Protein AF-A0A8X6VT01-F1 (afdb_monomer)

Solvent-accessible surface area (backbone atoms only — not comparable to full-atom values): 7783 Å² total; per-residue (Å²): 142,83,89,80,86,82,79,87,85,86,83,86,68,91,76,74,78,80,92,64,82,84,77,69,74,40,28,66,51,43,39,70,71,40,40,64,70,47,52,47,52,51,40,69,73,62,37,95,80,45,67,45,78,82,87,75,49,73,35,70,67,33,68,71,34,51,53,48,35,58,76,69,71,51,46,65,64,89,71,76,82,87,47,66,92,74,34,68,65,53,55,50,51,52,51,51,50,51,53,50,65,67,40,98,74,53,60,88,46,71,69,49,40,54,52,54,64,73,73,111

Radius of gyration: 17.86 Å; Cα contacts (8 Å, |Δi|>4): 74; chains: 1; bounding box: 42×51×44 Å

Nearest PDB structures (foldseek):
  8fnh-assembly1_G  TM=6.907E-01  e=6.506E-03  Homo sapiens
  3f2k-assembly1_A  TM=8.012E-01  e=2.321E-02  Homo sapiens
  8fnj-assembly1_G  TM=6.879E-01  e=1.309E-02  Homo sapiens
  6rwl-assembly1_A  TM=7.024E-01  e=3.859E-02  Simian immunodeficiency virus
  5u1c-assembly1_C  TM=6.321E-01  e=2.808E-02  Saccharolobus solfataricus

Sequence (120 aa):
MQYHGVGRHHDQWPHAPTCGCEWTMTGQRYIDEVLLPHVRLFRGAVGDKFVFKDDNATSHRTLAVLDCLDSEGIQRLVWPARSPDLNPIENVCDALGRQVAGRNYPPTNKNTLIRALTEE

Mean predicted aligned error: 10.69 Å

pLDDT: mean 79.27, std 21.51, range [23.44, 97.69]

Secondary structure (DSSP, 8-state):
-------------TTPPP--GGG---HHHHIIIIIIIIIHHHHHHHGGG-EE-----GGGGSHHHHHHHHHTT-EEPP--TT-GGG-HHHHHHHHHHHHHHTSSS---SHHHHHHHHH--

Organism: Trichonephila clavipes (NCBI:txid2585209)

Structure (mmCIF, N/CA/C/O backbone):
data_AF-A0A8X6VT01-F1
#
_entry.id   AF-A0A8X6VT01-F1
#
loop_
_atom_site.group_PDB
_atom_site.id
_atom_site.type_symbol
_atom_site.label_atom_id
_atom_site.label_alt_id
_atom_site.label_comp_id
_atom_site.label_asym_id
_atom_site.label_entity_id
_atom_site.label_seq_id
_atom_site.pdbx_PDB_ins_code
_atom_site.Cartn_x
_atom_site.Cartn_y
_atom_site.Cartn_z
_atom_site.occupancy
_atom_site.B_iso_or_equiv
_atom_site.auth_seq_id
_atom_site.auth_comp_id
_atom_site.auth_asym_id
_atom_site.auth_atom_id
_atom_site.pdbx_PDB_model_num
ATOM 1 N N . MET A 1 1 ? -0.836 -41.284 -9.273 1.00 39.53 1 MET A N 1
ATOM 2 C CA . MET A 1 1 ? 0.519 -40.912 -8.816 1.00 39.53 1 MET A CA 1
ATOM 3 C C . MET A 1 1 ? 1.385 -40.689 -10.035 1.00 39.53 1 MET A C 1
ATOM 5 O O . MET A 1 1 ? 1.615 -41.651 -10.747 1.00 39.53 1 MET A O 1
ATOM 9 N N . GLN A 1 2 ? 1.795 -39.445 -10.276 1.00 26.06 2 GLN A N 1
ATOM 10 C CA . GLN A 1 2 ? 3.129 -39.043 -10.737 1.00 26.06 2 GLN A CA 1
ATOM 11 C C . GLN A 1 2 ? 3.079 -37.529 -10.973 1.00 26.06 2 GLN A C 1
ATOM 13 O O . GLN A 1 2 ? 2.434 -37.046 -11.896 1.00 26.06 2 GLN A O 1
ATOM 18 N N . TYR A 1 3 ? 3.700 -36.794 -10.053 1.00 23.44 3 TYR A N 1
ATOM 19 C CA . TYR A 1 3 ? 4.006 -35.378 -10.201 1.00 23.44 3 TYR A CA 1
ATOM 20 C C . TYR A 1 3 ? 5.263 -35.270 -11.058 1.00 23.44 3 TYR A C 1
ATOM 22 O O . TYR A 1 3 ? 6.271 -35.896 -10.732 1.00 23.44 3 TYR A O 1
ATOM 30 N N . HIS A 1 4 ? 5.222 -34.480 -12.125 1.00 28.36 4 HIS A N 1
ATOM 31 C CA . HIS A 1 4 ? 6.422 -33.967 -12.780 1.00 28.36 4 HIS A CA 1
ATOM 32 C C . HIS A 1 4 ? 6.384 -32.450 -12.661 1.00 28.36 4 HIS A C 1
ATOM 34 O O . HIS A 1 4 ? 5.480 -31.789 -13.167 1.00 28.36 4 HIS A O 1
ATOM 40 N N . GLY A 1 5 ? 7.327 -31.935 -11.874 1.00 36.16 5 GLY A N 1
ATOM 41 C CA . GLY A 1 5 ? 7.516 -30.514 -11.653 1.00 36.16 5 GLY A CA 1
ATOM 42 C C . GLY A 1 5 ? 8.117 -29.848 -12.881 1.00 36.16 5 GLY A C 1
ATOM 43 O O . GLY A 1 5 ? 8.965 -30.423 -13.561 1.00 36.16 5 GLY A O 1
ATOM 44 N N . VAL A 1 6 ? 7.711 -28.606 -13.116 1.00 34.88 6 VAL A N 1
ATOM 45 C CA . VAL A 1 6 ? 8.451 -27.687 -13.972 1.00 34.88 6 VAL A CA 1
ATOM 46 C C . VAL A 1 6 ? 8.906 -26.548 -13.080 1.00 34.88 6 VAL A C 1
ATOM 48 O O . VAL A 1 6 ? 8.109 -25.845 -12.461 1.00 34.88 6 VAL A O 1
ATOM 51 N N . GLY A 1 7 ? 10.224 -26.493 -12.926 1.00 30.09 7 GLY A N 1
ATOM 52 C CA . GLY A 1 7 ? 10.933 -25.542 -12.100 1.00 30.09 7 GLY A CA 1
ATOM 53 C C . GLY A 1 7 ? 10.772 -24.107 -12.588 1.00 30.09 7 GLY A C 1
ATOM 54 O O . GLY A 1 7 ? 10.577 -23.822 -13.765 1.00 30.09 7 GLY A O 1
ATOM 55 N N . ARG A 1 8 ? 10.874 -23.230 -11.596 1.00 40.28 8 ARG A N 1
ATOM 56 C CA . ARG A 1 8 ? 10.989 -21.774 -11.637 1.00 40.28 8 ARG A CA 1
ATOM 57 C C . ARG A 1 8 ? 11.789 -21.266 -12.845 1.00 40.28 8 ARG A C 1
ATOM 59 O O . ARG A 1 8 ? 12.965 -21.588 -12.963 1.00 40.28 8 ARG A O 1
ATOM 66 N N . HIS A 1 9 ? 11.186 -20.386 -13.641 1.00 32.72 9 HIS A N 1
ATOM 67 C CA . HIS A 1 9 ? 11.907 -19.453 -14.508 1.00 32.72 9 HIS A CA 1
ATOM 68 C C . HIS A 1 9 ? 11.974 -18.094 -13.802 1.00 32.72 9 HIS A C 1
ATOM 70 O O . HIS A 1 9 ? 11.083 -17.264 -13.944 1.00 32.72 9 HIS A O 1
ATOM 76 N N . HIS A 1 10 ? 13.024 -17.895 -13.004 1.00 38.31 10 HIS A N 1
ATOM 77 C CA . HIS A 1 10 ? 13.381 -16.603 -12.403 1.00 38.31 10 HIS A CA 1
ATOM 78 C C . HIS A 1 10 ? 14.533 -15.909 -13.160 1.00 38.31 10 HIS A C 1
ATOM 80 O O . HIS A 1 10 ? 15.083 -14.927 -12.670 1.00 38.31 10 HIS A O 1
ATOM 86 N N . ASP A 1 11 ? 14.873 -16.377 -14.369 1.00 36.12 11 ASP A N 1
ATOM 87 C CA . ASP A 1 11 ? 16.164 -16.083 -15.010 1.00 36.12 11 ASP A CA 1
ATOM 88 C C . ASP A 1 11 ? 16.041 -15.349 -16.359 1.00 36.12 11 ASP A C 1
ATOM 90 O O . ASP A 1 11 ? 16.757 -15.651 -17.312 1.00 36.12 11 ASP A O 1
ATOM 94 N N . GLN A 1 12 ? 15.149 -14.361 -16.472 1.00 34.31 12 GLN A N 1
ATOM 95 C CA . GLN A 1 12 ? 15.106 -13.500 -17.664 1.00 34.31 12 GLN A CA 1
ATOM 96 C C . GLN A 1 12 ? 14.937 -12.013 -17.317 1.00 34.31 12 GLN A C 1
ATOM 98 O O . GLN A 1 12 ? 14.062 -11.331 -17.833 1.00 34.31 12 GLN A O 1
ATOM 103 N N . TRP A 1 13 ? 15.810 -11.491 -16.455 1.00 30.91 13 TRP A N 1
ATOM 104 C CA . TRP A 1 13 ? 16.083 -10.052 -16.397 1.00 30.91 13 TRP A CA 1
ATOM 105 C C . TRP A 1 13 ? 17.577 -9.828 -16.654 1.00 30.91 13 TRP A C 1
ATOM 107 O O . TRP A 1 13 ? 18.397 -10.260 -15.839 1.00 30.91 13 TRP A O 1
ATOM 117 N N . PRO A 1 14 ? 17.974 -9.205 -17.781 1.00 36.16 14 PRO A N 1
ATOM 118 C CA . PRO A 1 14 ? 19.377 -8.934 -18.039 1.00 36.16 14 PRO A CA 1
ATOM 119 C C . PRO A 1 14 ? 19.841 -7.834 -17.076 1.00 36.16 14 PRO A C 1
ATOM 121 O O . PRO A 1 14 ? 19.367 -6.703 -17.127 1.00 36.16 14 PRO A O 1
ATOM 124 N N . HIS A 1 15 ? 20.770 -8.199 -16.191 1.00 42.09 15 HIS A N 1
ATOM 125 C CA . HIS A 1 15 ? 21.530 -7.310 -15.306 1.00 42.09 15 HIS A CA 1
ATOM 126 C C . HIS A 1 15 ? 20.698 -6.488 -14.307 1.00 42.09 15 HIS A C 1
ATOM 128 O O . HIS A 1 15 ? 20.703 -5.259 -14.326 1.00 42.09 15 HIS A O 1
ATOM 134 N N . ALA A 1 16 ? 20.056 -7.168 -13.352 1.00 37.75 16 ALA A N 1
ATOM 135 C CA . ALA A 1 16 ? 19.655 -6.513 -12.110 1.00 37.75 16 ALA A CA 1
ATOM 136 C C . ALA A 1 16 ? 20.920 -6.022 -11.362 1.00 37.75 16 ALA A C 1
ATOM 138 O O . ALA A 1 16 ? 21.809 -6.837 -11.090 1.00 37.75 16 ALA A O 1
ATOM 139 N N . PRO A 1 17 ? 21.047 -4.721 -11.033 1.00 39.47 17 PRO A N 1
ATOM 140 C CA . PRO A 1 17 ? 22.149 -4.227 -10.219 1.00 39.47 17 PRO A CA 1
ATOM 141 C C . PRO A 1 17 ? 22.122 -4.918 -8.854 1.00 39.47 17 PRO A C 1
ATOM 143 O O . PRO A 1 17 ? 21.063 -5.115 -8.259 1.00 39.47 17 PRO A O 1
ATOM 146 N N . THR A 1 18 ? 23.300 -5.290 -8.365 1.00 45.16 18 THR A N 1
ATOM 147 C CA . THR A 1 18 ? 23.515 -5.929 -7.066 1.00 45.16 18 THR A CA 1
ATOM 148 C C . THR A 1 18 ? 22.785 -5.202 -5.934 1.00 45.16 18 THR A C 1
ATOM 150 O O . THR A 1 18 ? 22.968 -4.001 -5.754 1.00 45.16 18 THR A O 1
ATOM 153 N N . CYS A 1 19 ? 21.996 -5.974 -5.180 1.00 49.91 19 CYS A N 1
ATOM 154 C CA . CYS A 1 19 ? 21.384 -5.713 -3.872 1.00 49.91 19 CYS A CA 1
ATOM 155 C C . CYS A 1 19 ? 22.008 -4.546 -3.072 1.00 49.91 19 CYS A C 1
ATOM 157 O O . CYS A 1 19 ? 22.881 -4.741 -2.229 1.00 49.91 19 CYS A O 1
ATOM 159 N N . GLY A 1 20 ? 21.519 -3.331 -3.316 1.00 42.09 20 GLY A N 1
ATOM 160 C CA . GLY A 1 20 ? 21.476 -2.253 -2.334 1.00 42.09 20 GLY A CA 1
ATOM 161 C C . GLY A 1 20 ? 20.044 -2.182 -1.809 1.00 42.09 20 GLY A C 1
ATOM 162 O O . GLY A 1 20 ? 19.104 -2.045 -2.590 1.00 42.09 20 GLY A O 1
ATOM 163 N N . CYS A 1 21 ? 19.863 -2.330 -0.502 1.00 48.31 21 CYS A N 1
ATOM 164 C CA . CYS A 1 21 ? 18.590 -2.451 0.221 1.00 48.31 21 CYS A CA 1
ATOM 165 C C . CYS A 1 21 ? 17.711 -1.176 0.244 1.00 48.31 21 CYS A C 1
ATOM 167 O O . CYS A 1 21 ? 16.954 -0.954 1.185 1.00 48.31 21 CYS A O 1
ATOM 169 N N . GLU A 1 22 ? 17.751 -0.358 -0.806 1.00 52.38 22 GLU A N 1
ATOM 170 C CA . GLU A 1 22 ? 16.943 0.864 -0.946 1.00 52.38 22 GLU A CA 1
ATOM 171 C C . GLU A 1 22 ? 15.470 0.572 -1.315 1.00 52.38 22 GLU A C 1
ATOM 173 O O . GLU A 1 22 ? 14.582 1.417 -1.174 1.00 52.38 22 GLU A O 1
ATOM 178 N N . TRP A 1 23 ? 15.190 -0.660 -1.747 1.00 59.66 23 TRP A N 1
ATOM 179 C CA . TRP A 1 23 ? 13.879 -1.117 -2.223 1.00 59.66 23 TRP A CA 1
ATOM 180 C C . TRP A 1 23 ? 13.077 -1.914 -1.195 1.00 59.66 23 TRP A C 1
ATOM 182 O O . TRP A 1 23 ? 11.965 -2.351 -1.486 1.00 59.66 23 TRP A O 1
ATOM 192 N N . THR A 1 24 ? 13.619 -2.125 0.006 1.00 81.69 24 THR A N 1
ATOM 193 C CA . THR A 1 24 ? 12.905 -2.870 1.043 1.00 81.69 24 THR A CA 1
ATOM 194 C C . THR A 1 24 ? 11.779 -2.008 1.607 1.00 81.69 24 THR A C 1
ATOM 196 O O . THR A 1 24 ? 12.022 -0.968 2.225 1.00 81.69 24 THR A O 1
ATOM 199 N N . MET A 1 25 ? 10.539 -2.454 1.407 1.00 88.12 25 MET A N 1
ATOM 200 C CA . MET A 1 25 ? 9.361 -1.834 2.003 1.00 88.12 25 MET A CA 1
ATOM 201 C C . MET A 1 25 ? 9.317 -2.153 3.501 1.00 88.12 25 MET A C 1
ATOM 203 O O . MET A 1 25 ? 9.239 -3.316 3.897 1.00 88.12 25 MET A O 1
ATOM 207 N N . THR A 1 26 ? 9.377 -1.126 4.347 1.00 94.69 26 THR A N 1
ATOM 208 C CA . THR A 1 26 ? 9.157 -1.257 5.795 1.00 94.69 26 THR A CA 1
ATOM 209 C C . THR A 1 26 ? 7.716 -0.888 6.129 1.00 94.69 26 THR A C 1
ATOM 211 O O . THR A 1 26 ? 7.043 -0.236 5.336 1.00 94.69 26 THR A O 1
ATOM 214 N N . GLY A 1 27 ? 7.232 -1.267 7.316 1.00 94.88 27 GLY A N 1
ATOM 215 C CA . GLY A 1 27 ? 5.897 -0.842 7.750 1.00 94.88 27 GLY A CA 1
ATOM 216 C C . GLY A 1 27 ? 5.751 0.682 7.812 1.00 94.88 27 GLY A C 1
ATOM 217 O O . GLY A 1 27 ? 4.728 1.207 7.398 1.00 94.88 27 GLY A O 1
ATOM 218 N N . GLN A 1 28 ? 6.799 1.398 8.235 1.00 95.81 28 GLN A N 1
ATOM 219 C CA . GLN A 1 28 ? 6.779 2.863 8.268 1.00 95.81 28 GLN A CA 1
ATOM 220 C C . GLN A 1 28 ? 6.707 3.468 6.861 1.00 95.81 28 GLN A C 1
ATOM 222 O O . GLN A 1 28 ? 5.857 4.309 6.599 1.00 95.81 28 GLN A O 1
ATOM 227 N N . ARG A 1 29 ? 7.528 2.980 5.921 1.00 95.56 29 ARG A N 1
ATOM 228 C CA . ARG A 1 29 ? 7.457 3.427 4.521 1.00 95.56 29 ARG A CA 1
ATOM 229 C C . ARG A 1 29 ? 6.103 3.118 3.898 1.00 95.56 29 ARG A C 1
ATOM 231 O O . ARG A 1 29 ? 5.577 3.932 3.158 1.00 95.56 29 ARG A O 1
ATOM 238 N N . TYR A 1 30 ? 5.504 1.980 4.233 1.00 95.06 30 TYR A N 1
ATOM 239 C CA . TYR A 1 30 ? 4.166 1.647 3.762 1.00 95.06 30 TYR A CA 1
ATOM 240 C C . TYR A 1 30 ? 3.105 2.640 4.264 1.00 95.06 30 TYR A C 1
ATOM 242 O O . TYR A 1 30 ? 2.219 3.030 3.506 1.00 95.06 30 TYR A O 1
ATOM 250 N N . ILE A 1 31 ? 3.214 3.107 5.511 1.00 96.62 31 ILE A N 1
ATOM 251 C CA . ILE A 1 31 ? 2.346 4.169 6.042 1.00 96.62 31 ILE A CA 1
ATOM 252 C C . ILE A 1 31 ? 2.546 5.468 5.253 1.00 96.62 31 ILE A C 1
ATOM 254 O O . ILE A 1 31 ? 1.582 6.017 4.714 1.00 96.62 31 ILE A O 1
ATOM 258 N N . ASP A 1 32 ? 3.796 5.922 5.161 1.00 96.69 32 ASP A N 1
ATOM 259 C CA . ASP A 1 32 ? 4.144 7.250 4.649 1.00 96.69 32 ASP A CA 1
ATOM 260 C C . ASP A 1 32 ? 4.009 7.362 3.125 1.00 96.69 32 ASP A C 1
ATOM 262 O O . ASP A 1 32 ? 3.645 8.418 2.615 1.00 96.69 32 ASP A O 1
ATOM 266 N N . GLU A 1 33 ? 4.287 6.281 2.394 1.00 94.94 33 GLU A N 1
ATOM 267 C CA . GLU A 1 33 ? 4.307 6.256 0.927 1.00 94.94 33 GLU A CA 1
ATOM 268 C C . GLU A 1 33 ? 3.015 5.682 0.329 1.00 94.94 33 GLU A C 1
ATOM 270 O O . GLU A 1 33 ? 2.712 5.975 -0.824 1.00 94.94 33 GLU A O 1
ATOM 275 N N . VAL A 1 34 ? 2.233 4.884 1.076 1.00 93.69 34 VAL A N 1
ATOM 276 C CA . VAL A 1 34 ? 1.039 4.200 0.537 1.00 93.69 34 VAL A CA 1
ATOM 277 C C . VAL A 1 34 ? -0.240 4.559 1.289 1.00 93.69 34 VAL A C 1
ATOM 279 O O . VAL A 1 34 ? -1.186 5.069 0.681 1.00 93.69 34 VAL A O 1
ATOM 282 N N . LEU A 1 35 ? -0.306 4.305 2.599 1.00 95.31 35 LEU A N 1
ATOM 283 C CA . LEU A 1 35 ? -1.566 4.424 3.341 1.00 95.31 35 LEU A CA 1
ATOM 284 C C . LEU A 1 35 ? -2.061 5.870 3.427 1.00 95.31 35 LEU A C 1
ATOM 286 O O . LEU A 1 35 ? -3.185 6.161 3.009 1.00 95.31 35 LEU A O 1
ATOM 290 N N . LEU A 1 36 ? -1.230 6.782 3.933 1.00 96.00 36 LEU A N 1
ATOM 291 C CA . LEU A 1 36 ? -1.635 8.170 4.166 1.00 96.00 36 LEU A CA 1
ATOM 292 C C . LEU A 1 36 ? -1.822 8.982 2.874 1.0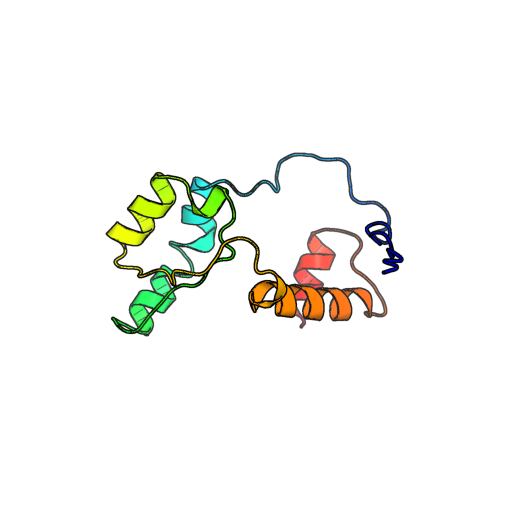0 96.00 36 LEU A C 1
ATOM 294 O O . LEU A 1 36 ? -2.790 9.751 2.808 1.00 96.00 36 LEU A O 1
ATOM 298 N N . PRO A 1 37 ? -0.960 8.846 1.843 1.00 96.12 37 PRO A N 1
ATOM 299 C CA . PRO A 1 37 ? -1.116 9.627 0.621 1.00 96.12 37 PRO A CA 1
ATOM 300 C C . PRO A 1 37 ? -2.206 9.095 -0.302 1.00 96.12 37 PRO A C 1
ATOM 302 O O . PRO A 1 37 ? -2.821 9.888 -1.005 1.00 96.12 37 PRO A O 1
ATOM 305 N N . HIS A 1 38 ? -2.449 7.781 -0.332 1.00 94.25 38 HIS A N 1
ATOM 306 C CA . HIS A 1 38 ? -3.322 7.176 -1.341 1.00 94.25 38 HIS A CA 1
ATOM 307 C C . HIS A 1 38 ? -4.565 6.541 -0.725 1.00 94.25 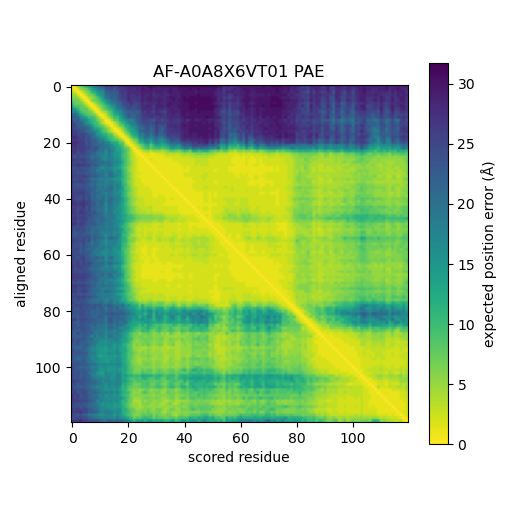38 HIS A C 1
ATOM 309 O O . HIS A 1 38 ? -5.683 6.932 -1.058 1.00 94.25 38 HIS A O 1
ATOM 315 N N . VAL A 1 39 ? -4.403 5.594 0.201 1.00 95.44 39 VAL A N 1
ATOM 316 C CA . VAL A 1 39 ? -5.539 4.824 0.740 1.00 95.44 39 VAL A CA 1
ATOM 317 C C . VAL A 1 39 ? -6.500 5.720 1.522 1.00 95.44 39 VAL A C 1
ATOM 319 O O . VAL A 1 39 ? -7.713 5.637 1.324 1.00 95.44 39 VAL A O 1
ATOM 322 N N . ARG A 1 40 ? -5.973 6.638 2.339 1.00 95.56 40 ARG A N 1
ATOM 323 C CA . ARG A 1 40 ? -6.772 7.616 3.089 1.00 95.56 40 ARG A CA 1
ATOM 324 C C . ARG A 1 40 ? -7.625 8.503 2.179 1.00 95.56 40 ARG A C 1
ATOM 326 O O . ARG A 1 40 ? -8.778 8.778 2.507 1.00 95.56 40 ARG A O 1
ATOM 333 N N . LEU A 1 41 ? -7.099 8.914 1.020 1.00 95.19 41 LEU A N 1
ATOM 334 C CA . LEU A 1 41 ? -7.860 9.719 0.055 1.00 95.19 41 LEU A CA 1
ATOM 335 C C . LEU A 1 41 ? -9.084 8.954 -0.460 1.00 95.19 41 LEU A C 1
ATOM 337 O O . LEU A 1 41 ? -10.193 9.489 -0.456 1.00 95.19 41 LEU A O 1
ATOM 341 N N . PHE A 1 42 ? -8.908 7.687 -0.844 1.00 93.56 42 PHE A N 1
ATOM 342 C CA . PHE A 1 42 ? -10.022 6.855 -1.302 1.00 93.56 42 PHE A CA 1
ATOM 343 C C . PHE A 1 42 ? -11.009 6.537 -0.179 1.00 93.56 42 PHE A C 1
ATOM 345 O O . PHE A 1 42 ? -12.217 6.573 -0.414 1.00 93.56 42 PHE A O 1
ATOM 352 N N . ARG A 1 43 ? -10.529 6.304 1.050 1.00 95.81 43 ARG A N 1
ATOM 353 C CA . ARG A 1 43 ? -11.398 6.139 2.223 1.00 95.81 43 ARG A CA 1
ATOM 354 C C . ARG A 1 43 ? -12.283 7.365 2.447 1.00 95.81 43 ARG A C 1
ATOM 356 O O . ARG A 1 43 ? -13.477 7.201 2.708 1.00 95.81 43 ARG A O 1
ATOM 363 N N . GLY A 1 44 ? -11.716 8.565 2.327 1.00 94.69 44 GLY A N 1
ATOM 364 C CA . GLY A 1 44 ? -12.450 9.826 2.443 1.00 94.69 44 GLY A CA 1
ATOM 365 C C . GLY A 1 44 ? -13.480 10.024 1.327 1.00 94.69 44 GLY A C 1
ATOM 366 O O . GLY A 1 44 ? -14.585 10.483 1.594 1.00 94.69 44 GLY A O 1
ATOM 367 N N . ALA A 1 45 ? -13.151 9.627 0.094 1.00 95.25 45 ALA A N 1
ATOM 368 C CA . ALA A 1 45 ? -14.046 9.764 -1.055 1.00 95.25 45 ALA A CA 1
ATOM 369 C C . ALA A 1 45 ? -15.203 8.746 -1.063 1.00 95.25 45 ALA A C 1
ATOM 371 O O . ALA A 1 45 ? -16.328 9.091 -1.418 1.00 95.25 45 ALA A O 1
ATOM 372 N N . VAL A 1 46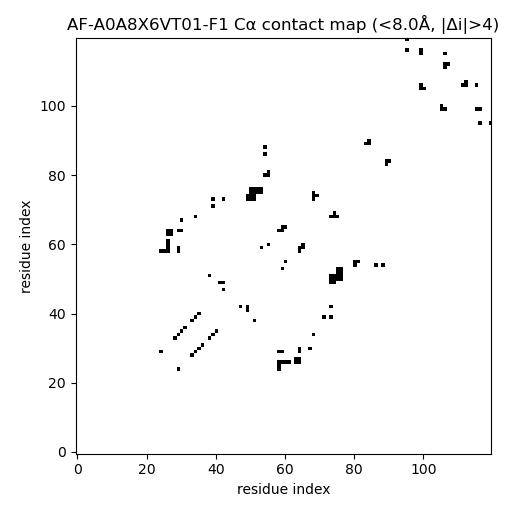 ? -14.935 7.489 -0.697 1.00 95.50 46 VAL A N 1
ATOM 373 C CA . VAL A 1 46 ? -15.917 6.389 -0.760 1.00 95.50 46 VAL A CA 1
ATOM 374 C C . VAL A 1 46 ? -16.792 6.319 0.495 1.00 95.50 46 VAL A C 1
ATOM 376 O O . VAL A 1 46 ? -17.933 5.856 0.429 1.00 95.50 46 VAL A O 1
ATOM 379 N N . GLY A 1 47 ? -16.297 6.785 1.642 1.00 92.81 47 GLY A N 1
ATOM 380 C CA . GLY A 1 47 ? -17.042 6.699 2.894 1.00 92.81 47 GLY A CA 1
ATOM 381 C C . GLY A 1 47 ? -17.055 5.277 3.473 1.00 92.81 47 GLY A C 1
ATOM 382 O O . GLY A 1 47 ? -16.217 4.439 3.140 1.00 92.81 47 GLY A O 1
ATOM 383 N N . ASP A 1 48 ? -17.992 5.007 4.379 1.00 90.88 48 ASP A N 1
ATOM 384 C CA . ASP A 1 48 ? -17.974 3.835 5.280 1.00 90.88 48 ASP A CA 1
ATOM 385 C C . ASP A 1 48 ? -18.077 2.470 4.588 1.00 90.88 48 ASP A C 1
ATOM 387 O O . ASP A 1 48 ? -17.917 1.431 5.218 1.00 90.88 48 ASP A O 1
ATOM 391 N N . LYS A 1 49 ? -18.328 2.463 3.279 1.00 92.69 49 LYS A N 1
ATOM 392 C CA . LYS A 1 49 ? -18.343 1.253 2.450 1.00 92.69 49 LYS A CA 1
ATOM 393 C C . LYS A 1 49 ? -16.957 0.875 1.920 1.00 92.69 49 LYS A C 1
ATOM 395 O O . LYS A 1 49 ? -16.827 -0.142 1.243 1.00 92.69 49 LYS A O 1
ATOM 400 N N . PHE A 1 50 ? -15.941 1.699 2.165 1.00 94.25 50 PHE A N 1
ATOM 401 C CA . PHE A 1 50 ? -14.582 1.433 1.722 1.00 94.25 50 PHE A CA 1
ATOM 402 C C . PHE A 1 50 ? -13.972 0.267 2.501 1.00 94.25 50 PHE A C 1
ATOM 404 O O . PHE A 1 50 ? -13.842 0.326 3.723 1.00 94.25 50 PHE A O 1
ATOM 411 N N . VAL A 1 51 ? -13.536 -0.759 1.774 1.00 93.19 51 VAL A N 1
ATOM 412 C CA . VAL A 1 51 ? -12.780 -1.883 2.326 1.00 93.19 51 VAL A CA 1
ATOM 413 C C . VAL A 1 51 ? -11.458 -1.982 1.579 1.00 93.19 51 VAL A C 1
ATOM 415 O O . VAL A 1 51 ? -11.428 -2.160 0.362 1.00 93.19 51 VAL A O 1
ATOM 418 N N . PHE A 1 52 ? -10.359 -1.872 2.315 1.00 92.19 52 PHE A N 1
ATOM 419 C CA . PHE A 1 52 ? -9.012 -1.932 1.773 1.00 92.19 52 PHE A CA 1
ATOM 420 C C . PHE A 1 52 ? -8.529 -3.379 1.632 1.00 92.19 52 PHE A C 1
ATOM 422 O O . PHE A 1 52 ? -8.666 -4.180 2.557 1.00 92.19 52 PHE A O 1
ATOM 429 N N . LYS A 1 53 ? -7.925 -3.724 0.492 1.00 89.31 53 LYS A N 1
ATOM 430 C CA . LYS A 1 53 ? -7.273 -5.020 0.265 1.00 89.31 53 LYS A CA 1
ATOM 431 C C . LYS A 1 53 ? -5.787 -4.792 -0.019 1.00 89.31 53 LYS A C 1
A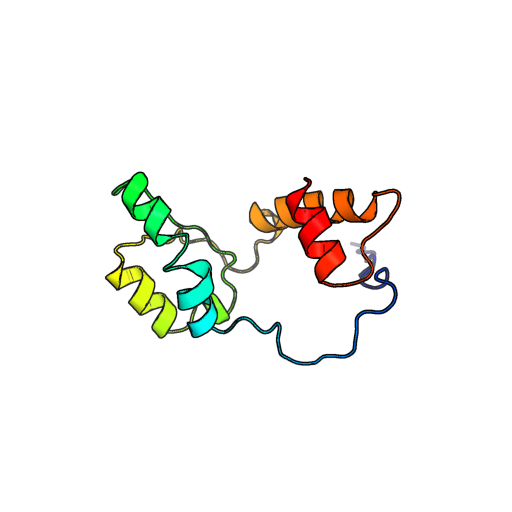TOM 433 O O . LYS A 1 53 ? -5.452 -4.081 -0.959 1.00 89.31 53 LYS A O 1
ATOM 438 N N . ASP A 1 54 ? -4.932 -5.423 0.783 1.00 88.38 54 ASP A N 1
ATOM 439 C CA . ASP A 1 54 ? -3.481 -5.530 0.574 1.00 88.38 54 ASP A CA 1
ATOM 440 C C . ASP A 1 54 ? -3.088 -6.990 0.281 1.00 88.38 54 ASP A C 1
ATOM 442 O O . ASP A 1 54 ? -3.947 -7.867 0.347 1.00 88.38 54 ASP A O 1
ATOM 446 N N . ASP A 1 55 ? -1.812 -7.243 -0.028 1.00 82.94 55 ASP A N 1
ATOM 447 C CA . ASP A 1 55 ? -1.207 -8.557 -0.332 1.00 82.94 55 ASP A CA 1
ATOM 448 C C . ASP A 1 55 ? -0.788 -9.377 0.920 1.00 82.94 55 ASP 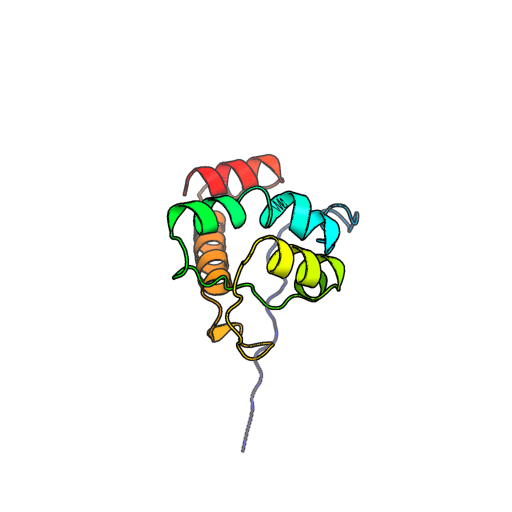A C 1
ATOM 450 O O . ASP A 1 55 ? -0.205 -10.457 0.808 1.00 82.94 55 ASP A O 1
ATOM 454 N N . ASN A 1 56 ? -1.081 -8.884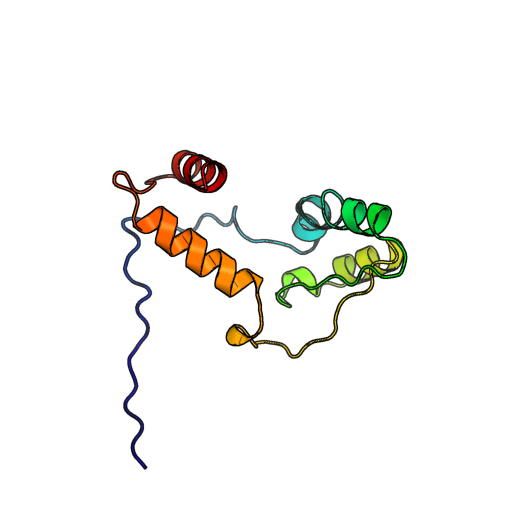 2.132 1.00 84.88 56 ASN A N 1
ATOM 455 C CA . ASN A 1 56 ? -0.663 -9.479 3.405 1.00 84.88 56 ASN A CA 1
ATOM 456 C C . ASN A 1 56 ? 0.872 -9.653 3.569 1.00 84.88 56 ASN A C 1
ATOM 458 O O . ASN A 1 56 ? 1.314 -10.500 4.350 1.00 84.88 56 ASN A O 1
ATOM 462 N N . ALA A 1 57 ? 1.701 -8.844 2.895 1.00 85.88 57 ALA A N 1
ATOM 463 C CA . ALA A 1 57 ? 3.147 -8.819 3.126 1.00 85.88 57 ALA A CA 1
ATOM 464 C C . ALA A 1 57 ? 3.500 -8.488 4.590 1.00 85.88 57 ALA A C 1
ATOM 466 O O . ALA A 1 57 ? 2.776 -7.768 5.280 1.00 85.88 57 ALA A O 1
ATOM 467 N N . THR A 1 58 ? 4.648 -8.976 5.075 1.00 89.12 58 THR A N 1
ATOM 468 C CA . THR A 1 58 ? 5.087 -8.793 6.474 1.00 89.12 58 THR A CA 1
ATOM 469 C C . THR A 1 58 ? 5.162 -7.318 6.885 1.00 89.12 58 THR A C 1
ATOM 471 O O . THR A 1 58 ? 4.792 -6.971 8.006 1.00 89.12 58 THR A O 1
ATOM 474 N N . SER A 1 59 ? 5.582 -6.433 5.977 1.00 91.06 59 SER A N 1
ATOM 475 C CA . SER A 1 59 ? 5.602 -4.978 6.186 1.00 91.06 59 SER A CA 1
ATOM 476 C C . SER A 1 59 ? 4.213 -4.400 6.468 1.00 91.06 59 SER A C 1
ATOM 478 O O . SER A 1 59 ? 4.105 -3.467 7.252 1.00 91.06 59 SER A O 1
ATOM 480 N N . HIS A 1 60 ? 3.150 -4.977 5.903 1.00 91.19 60 HIS A N 1
ATOM 481 C CA . HIS A 1 60 ? 1.758 -4.532 6.073 1.00 91.19 60 HIS A CA 1
ATOM 482 C C . HIS A 1 60 ? 1.124 -5.055 7.375 1.00 91.19 60 HIS A C 1
ATOM 484 O O . HIS A 1 60 ? -0.045 -4.794 7.675 1.00 91.19 60 HIS A O 1
ATOM 490 N N . ARG A 1 61 ? 1.880 -5.853 8.140 1.00 91.56 61 ARG A N 1
ATOM 491 C CA . ARG A 1 61 ? 1.429 -6.536 9.359 1.00 91.56 61 ARG A CA 1
ATOM 492 C C . ARG A 1 61 ? 2.221 -6.126 10.600 1.00 91.56 61 ARG A C 1
ATOM 494 O O . ARG A 1 61 ? 2.101 -6.772 11.636 1.00 91.56 61 ARG A O 1
ATOM 501 N N . THR A 1 62 ? 3.006 -5.052 10.520 1.00 94.88 62 THR A N 1
ATOM 502 C CA . THR A 1 62 ? 3.628 -4.443 11.702 1.00 94.88 62 THR A CA 1
ATOM 503 C C . THR A 1 62 ? 2.570 -3.772 12.581 1.00 94.88 62 THR A C 1
ATOM 505 O O . THR A 1 62 ? 1.538 -3.332 12.079 1.00 94.88 62 THR A O 1
ATOM 508 N N . LEU A 1 63 ? 2.837 -3.646 13.886 1.00 96.62 63 LEU A N 1
ATOM 509 C CA . LEU A 1 63 ? 1.919 -2.973 14.818 1.00 96.62 63 LEU A CA 1
ATOM 510 C C . LEU A 1 63 ? 1.606 -1.539 14.377 1.00 96.62 63 LEU A C 1
ATOM 512 O O . LEU A 1 63 ? 0.442 -1.185 14.272 1.00 96.62 63 LEU A O 1
ATOM 516 N N . ALA A 1 64 ? 2.628 -0.772 13.982 1.00 96.75 64 ALA A N 1
ATOM 517 C CA . ALA A 1 64 ? 2.448 0.597 13.498 1.00 96.75 64 ALA A CA 1
ATOM 518 C C . ALA A 1 64 ? 1.472 0.697 12.311 1.00 96.75 64 ALA A C 1
ATOM 520 O O . ALA A 1 64 ? 0.690 1.639 12.230 1.00 96.75 64 ALA A O 1
ATOM 521 N N . VAL A 1 65 ? 1.492 -0.277 11.391 1.00 96.81 65 VAL A N 1
ATOM 522 C CA . VAL A 1 65 ? 0.554 -0.305 10.259 1.00 96.81 65 VAL A CA 1
ATOM 523 C C 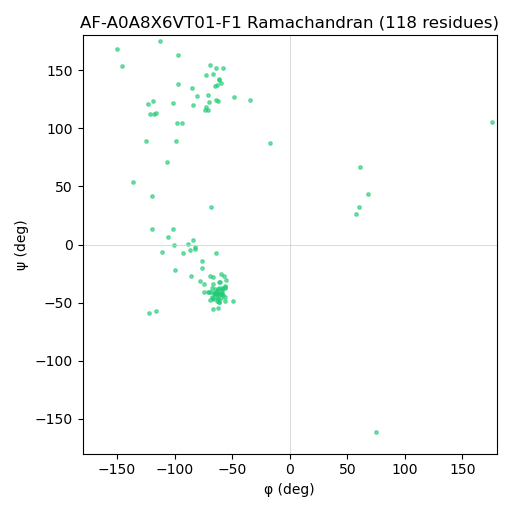. VAL A 1 65 ? -0.862 -0.625 10.726 1.00 96.81 65 VAL A C 1
ATOM 525 O O . VAL A 1 65 ? -1.811 -0.016 10.238 1.00 96.81 65 VAL A O 1
ATOM 528 N N . LEU A 1 66 ? -1.018 -1.565 11.662 1.00 95.31 66 LEU A N 1
ATOM 529 C CA . LEU A 1 66 ? -2.327 -1.902 12.225 1.00 95.31 66 LEU A CA 1
ATOM 530 C C . LEU A 1 66 ? -2.936 -0.705 12.965 1.00 95.31 66 LEU A C 1
ATOM 532 O O . LEU A 1 66 ? -4.089 -0.372 12.706 1.00 95.31 66 LEU A O 1
ATOM 536 N N . ASP A 1 67 ? -2.142 -0.031 13.798 1.00 97.69 67 ASP A N 1
ATOM 537 C CA . ASP A 1 67 ? -2.560 1.155 14.549 1.00 97.69 67 ASP A CA 1
ATOM 538 C C . ASP A 1 67 ? -2.934 2.308 13.604 1.00 97.69 67 ASP A C 1
ATOM 540 O O . ASP A 1 67 ? -3.946 2.981 13.800 1.00 97.69 67 ASP A O 1
ATOM 544 N N . CYS A 1 68 ? -2.161 2.509 12.529 1.00 97.12 68 CYS A N 1
ATOM 545 C CA . CYS A 1 68 ? -2.470 3.512 11.512 1.00 97.12 68 CYS A CA 1
ATOM 546 C C . CYS A 1 68 ? -3.816 3.230 10.828 1.00 97.12 68 CYS A C 1
ATOM 548 O O . CYS A 1 68 ? -4.657 4.125 10.759 1.00 97.12 68 CYS A O 1
ATOM 550 N N . LEU A 1 69 ? -4.052 1.995 10.371 1.00 95.88 69 LEU A N 1
ATOM 551 C CA . LEU A 1 69 ? -5.315 1.617 9.726 1.00 95.88 69 LEU A CA 1
ATOM 552 C C . LEU A 1 69 ? -6.526 1.839 10.643 1.00 95.88 69 LEU A C 1
ATOM 554 O O . LEU A 1 69 ? -7.556 2.316 10.168 1.00 95.88 69 LEU A O 1
ATOM 558 N N . ASP A 1 70 ? -6.393 1.525 11.934 1.00 96.06 70 ASP A N 1
ATOM 559 C CA . ASP A 1 70 ? -7.450 1.741 12.926 1.00 96.06 70 ASP A CA 1
ATOM 560 C C . ASP A 1 70 ? -7.718 3.239 13.145 1.00 96.06 70 ASP A C 1
ATOM 562 O O . ASP A 1 70 ? -8.860 3.688 13.043 1.00 96.06 70 ASP A O 1
ATOM 566 N N . SER A 1 71 ? -6.659 4.040 13.324 1.00 96.38 71 SER A N 1
ATOM 567 C CA . SER A 1 71 ? -6.765 5.496 13.516 1.00 96.38 71 SER A CA 1
ATOM 568 C C . SER A 1 71 ? -7.406 6.230 12.332 1.00 96.38 71 SER A C 1
ATOM 570 O O . SER A 1 71 ? -8.114 7.218 12.519 1.00 96.38 71 SER A O 1
ATOM 572 N N . GLU A 1 72 ? -7.200 5.721 11.117 1.00 95.56 72 GLU A N 1
ATOM 573 C CA . GLU A 1 72 ? -7.763 6.264 9.879 1.00 95.56 72 GLU A CA 1
ATOM 574 C C . GLU A 1 72 ? -9.153 5.674 9.556 1.00 95.56 72 GLU A C 1
ATOM 576 O O . GLU A 1 72 ? -9.754 6.004 8.529 1.00 95.56 72 GLU A O 1
ATOM 581 N N . GLY A 1 73 ? -9.687 4.782 10.403 1.00 94.50 73 GLY A N 1
ATOM 582 C CA . GLY A 1 73 ? -10.984 4.132 10.193 1.00 94.50 73 GLY A CA 1
ATOM 583 C C . GLY A 1 73 ? -11.038 3.311 8.899 1.00 94.50 73 GLY A C 1
ATOM 584 O O . GLY A 1 73 ? -12.078 3.250 8.226 1.00 94.50 73 GLY A O 1
ATOM 585 N N . ILE A 1 74 ? -9.903 2.724 8.505 1.00 94.88 74 ILE A N 1
ATOM 586 C CA . ILE A 1 74 ? -9.756 1.934 7.285 1.00 94.88 74 ILE A CA 1
ATOM 587 C C . ILE A 1 74 ? -9.982 0.462 7.624 1.00 94.88 74 ILE A C 1
ATOM 589 O O . ILE A 1 74 ? -9.112 -0.228 8.159 1.00 94.88 74 ILE A O 1
ATOM 593 N N . GLN A 1 75 ? -11.150 -0.056 7.244 1.00 93.81 75 GLN A N 1
ATOM 594 C CA . GLN A 1 75 ? -11.418 -1.484 7.342 1.00 93.81 75 GLN A CA 1
ATOM 595 C C . GLN A 1 75 ? -10.598 -2.243 6.299 1.00 93.81 75 GLN A C 1
ATOM 597 O O . GLN A 1 75 ? -10.661 -1.949 5.105 1.00 93.81 75 GLN A O 1
ATOM 602 N N . ARG A 1 76 ? -9.873 -3.272 6.739 1.00 90.94 76 ARG A N 1
ATOM 603 C CA . ARG A 1 76 ? -9.158 -4.183 5.845 1.00 90.94 76 ARG A CA 1
ATOM 604 C C . ARG A 1 76 ? -9.970 -5.446 5.578 1.00 90.94 76 ARG A C 1
ATOM 606 O O . ARG A 1 76 ? -10.522 -6.044 6.500 1.00 90.94 76 ARG A O 1
ATOM 613 N N . LEU A 1 77 ? -9.975 -5.895 4.327 1.00 89.31 77 LEU A N 1
ATOM 614 C CA . LEU A 1 77 ? -10.494 -7.202 3.951 1.00 89.31 77 LEU A CA 1
ATOM 615 C C . LEU A 1 77 ? -9.645 -8.294 4.612 1.00 89.31 77 LEU A C 1
ATOM 617 O O . LEU A 1 77 ? -8.429 -8.351 4.421 1.00 89.31 77 LEU A O 1
ATOM 621 N N . VAL A 1 78 ? -10.283 -9.180 5.373 1.00 83.25 78 VAL A N 1
ATOM 622 C CA . VAL A 1 78 ? -9.632 -10.385 5.897 1.00 83.25 78 VAL A CA 1
ATOM 623 C C . VAL A 1 78 ? -9.687 -11.457 4.816 1.00 83.25 78 VAL A C 1
ATOM 625 O O . VAL A 1 78 ? -10.765 -11.840 4.369 1.00 83.25 78 VAL A O 1
ATOM 628 N N . TRP A 1 79 ? -8.525 -11.936 4.386 1.00 81.00 79 TRP A N 1
ATOM 629 C CA . TRP A 1 79 ? -8.399 -12.996 3.391 1.00 81.00 79 TRP A CA 1
ATOM 630 C C . TRP A 1 79 ? -7.175 -13.867 3.726 1.00 81.00 79 TRP A C 1
ATOM 632 O O . TRP A 1 79 ? -6.277 -13.402 4.439 1.00 81.00 79 TRP A O 1
ATOM 642 N N . PRO A 1 80 ? -7.162 -15.149 3.317 1.00 69.44 80 PRO A N 1
ATOM 643 C CA . PRO A 1 80 ? -6.098 -16.072 3.688 1.00 69.44 80 PRO A CA 1
ATOM 644 C C . PRO A 1 80 ? -4.748 -15.625 3.122 1.00 69.44 80 PRO A C 1
ATOM 646 O O . PRO A 1 80 ? -4.634 -15.210 1.972 1.00 69.44 80 PRO A O 1
ATOM 649 N N . ALA A 1 81 ? -3.709 -15.732 3.949 1.00 63.53 81 ALA A N 1
ATOM 650 C CA . ALA A 1 81 ? -2.343 -15.457 3.534 1.00 63.53 81 ALA A CA 1
ATOM 651 C C . ALA A 1 81 ? -1.917 -16.422 2.415 1.00 63.53 81 ALA A C 1
ATOM 653 O O . ALA A 1 81 ? -2.188 -17.619 2.507 1.00 63.53 81 ALA A O 1
ATOM 654 N N . ARG A 1 82 ? -1.152 -15.922 1.433 1.00 62.03 82 ARG A N 1
ATOM 655 C CA . ARG A 1 82 ? -0.561 -16.715 0.334 1.00 62.03 82 ARG A CA 1
ATOM 656 C C . ARG A 1 82 ? -1.577 -17.293 -0.657 1.00 62.03 82 ARG A C 1
ATOM 658 O O . ARG A 1 82 ? -1.427 -18.433 -1.089 1.00 62.03 82 ARG A O 1
ATOM 665 N N . SER A 1 83 ? -2.554 -16.488 -1.060 1.00 66.31 83 SER A N 1
ATOM 666 C CA . SER A 1 83 ? -3.367 -16.758 -2.254 1.00 66.31 83 SER A CA 1
ATOM 667 C C . SER A 1 83 ? -2.978 -15.800 -3.388 1.00 66.31 83 SER A C 1
ATOM 669 O O . SER A 1 83 ? -3.733 -14.865 -3.667 1.00 66.31 83 SER A O 1
ATOM 671 N N . PRO A 1 84 ? -1.785 -15.973 -3.997 1.00 64.50 84 PRO A N 1
ATOM 672 C CA . PRO A 1 84 ? -1.326 -15.140 -5.113 1.00 64.50 84 PRO A CA 1
ATOM 673 C C . PRO A 1 84 ? -2.321 -15.158 -6.284 1.00 64.50 84 PRO A C 1
ATOM 675 O O . PRO A 1 84 ? -2.635 -14.135 -6.887 1.00 64.50 84 PRO A O 1
ATOM 678 N N . ASP A 1 85 ? -2.945 -16.317 -6.500 1.00 67.50 85 ASP A N 1
ATOM 679 C CA . ASP A 1 85 ? -4.024 -16.561 -7.455 1.00 67.50 85 ASP A CA 1
ATOM 680 C C . ASP A 1 85 ? -5.282 -15.710 -7.210 1.00 67.50 85 ASP A C 1
ATOM 682 O O . ASP A 1 85 ? -6.038 -15.430 -8.141 1.00 67.50 85 ASP A O 1
ATOM 686 N N . LEU A 1 86 ? -5.504 -15.271 -5.969 1.00 68.44 86 LEU A N 1
ATOM 687 C CA . LEU A 1 86 ? -6.654 -14.462 -5.561 1.00 68.44 86 LEU A CA 1
ATOM 688 C C . LEU A 1 86 ? -6.297 -12.997 -5.306 1.00 68.44 86 LEU A C 1
ATOM 690 O O . LEU A 1 86 ? -7.152 -12.242 -4.822 1.00 68.44 86 LEU A O 1
ATOM 694 N N . ASN A 1 87 ? -5.065 -12.572 -5.597 1.00 75.25 87 ASN A N 1
ATOM 695 C CA . ASN A 1 87 ? -4.636 -11.190 -5.451 1.00 75.25 87 ASN A CA 1
ATOM 696 C C . ASN A 1 87 ? -4.710 -10.459 -6.806 1.00 75.25 87 ASN A C 1
ATOM 698 O O . ASN A 1 87 ? -3.834 -10.643 -7.649 1.00 75.25 87 ASN A O 1
ATOM 702 N N . PRO A 1 88 ? -5.716 -9.587 -7.040 1.00 72.81 88 PRO A N 1
ATOM 703 C CA . PRO A 1 88 ? -5.823 -8.846 -8.294 1.00 72.81 88 PRO A CA 1
ATOM 704 C C . PRO A 1 88 ? -4.581 -8.005 -8.598 1.00 72.81 88 PRO A C 1
ATOM 706 O O . PRO A 1 88 ? -4.291 -7.779 -9.767 1.00 72.81 88 PRO A O 1
ATOM 709 N N . ILE A 1 89 ? -3.846 -7.571 -7.564 1.00 82.88 89 ILE A N 1
ATOM 710 C CA . ILE A 1 89 ? -2.609 -6.797 -7.717 1.00 82.88 89 ILE A CA 1
ATOM 711 C C . ILE A 1 89 ? -1.556 -7.627 -8.449 1.00 82.88 89 ILE A C 1
ATOM 713 O O . ILE A 1 89 ? -0.944 -7.117 -9.377 1.00 82.88 89 ILE A O 1
ATOM 717 N N . GLU A 1 90 ? -1.390 -8.905 -8.105 1.00 82.88 90 GLU A N 1
ATOM 718 C CA . GLU A 1 90 ? -0.408 -9.772 -8.768 1.00 82.88 90 GLU A CA 1
ATOM 719 C C . GLU A 1 90 ? -0.757 -9.988 -10.237 1.00 82.88 90 GLU A C 1
ATOM 721 O O . GLU A 1 90 ? 0.103 -9.833 -11.097 1.00 82.88 90 GLU A O 1
ATOM 726 N N . ASN A 1 91 ? -2.034 -10.218 -10.554 1.00 82.38 91 ASN A N 1
ATOM 727 C CA . ASN A 1 91 ? -2.459 -10.350 -11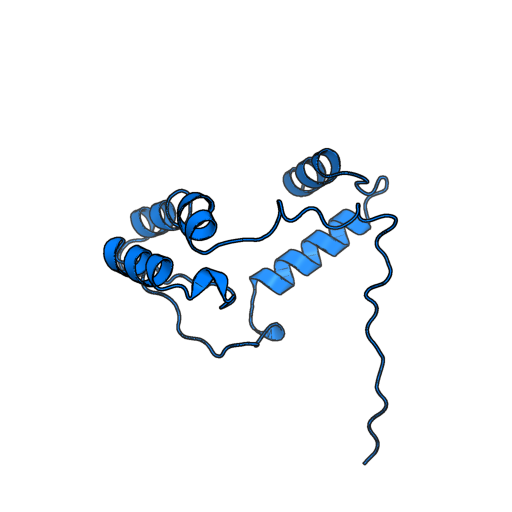.947 1.00 82.38 91 ASN A CA 1
ATOM 728 C C . ASN A 1 91 ? -2.235 -9.055 -12.756 1.00 82.38 91 ASN A C 1
ATOM 730 O O . ASN A 1 91 ? -1.811 -9.109 -13.912 1.00 82.38 91 ASN A O 1
ATOM 734 N N . VAL A 1 92 ? -2.497 -7.886 -12.160 1.00 86.81 92 VAL A N 1
ATOM 735 C CA . VAL A 1 92 ? -2.238 -6.585 -12.800 1.00 86.81 92 VAL A CA 1
ATOM 736 C C . VAL A 1 92 ? -0.735 -6.352 -12.974 1.00 86.81 92 VAL A C 1
ATOM 738 O O . VAL A 1 92 ? -0.308 -5.972 -14.062 1.00 86.81 92 VAL A O 1
ATOM 741 N N . CYS A 1 93 ? 0.078 -6.627 -11.953 1.00 86.75 93 CYS A N 1
ATOM 742 C CA . CYS A 1 93 ? 1.535 -6.528 -12.027 1.00 86.75 93 CYS A CA 1
ATOM 743 C C . CYS A 1 93 ? 2.116 -7.454 -13.101 1.00 86.75 93 CYS A C 1
ATOM 745 O O . CYS A 1 93 ? 2.968 -7.025 -13.875 1.00 86.75 93 CYS A O 1
ATOM 747 N N . ASP A 1 94 ? 1.621 -8.685 -13.200 1.00 87.75 94 ASP A N 1
ATOM 748 C CA . ASP A 1 94 ? 2.030 -9.643 -14.224 1.00 87.75 94 ASP A CA 1
ATOM 749 C C . ASP A 1 94 ? 1.643 -9.176 -15.632 1.00 87.75 94 ASP A C 1
ATOM 751 O O . ASP A 1 94 ? 2.428 -9.307 -16.574 1.00 87.75 94 ASP A O 1
ATOM 755 N N . ALA A 1 95 ? 0.436 -8.626 -15.801 1.00 90.06 95 ALA A N 1
ATOM 756 C CA . ALA A 1 95 ? -0.015 -8.079 -17.078 1.00 90.06 95 ALA A CA 1
ATOM 757 C C . ALA A 1 95 ? 0.839 -6.881 -17.519 1.00 90.06 95 ALA A C 1
ATOM 759 O O . ALA A 1 95 ? 1.342 -6.886 -18.646 1.00 90.06 95 ALA A O 1
ATOM 760 N N . LEU A 1 96 ? 1.075 -5.923 -16.618 1.00 90.69 96 LEU A N 1
ATOM 761 C CA . LEU A 1 96 ? 1.949 -4.772 -16.859 1.00 90.69 96 LEU A CA 1
ATOM 762 C C . LEU A 1 96 ? 3.389 -5.216 -17.143 1.00 90.69 96 LEU A C 1
ATOM 764 O O . LEU A 1 96 ? 4.020 -4.729 -18.076 1.00 90.69 96 LEU A O 1
ATOM 768 N N . GLY A 1 97 ? 3.903 -6.193 -16.392 1.00 89.88 97 GLY A N 1
ATOM 769 C CA . GLY A 1 97 ? 5.234 -6.757 -16.604 1.00 89.88 97 GLY A CA 1
ATOM 770 C C . GLY A 1 97 ? 5.394 -7.360 -17.999 1.00 89.88 97 GLY A C 1
ATOM 771 O O . GLY A 1 97 ? 6.399 -7.111 -18.666 1.00 89.88 97 GLY A O 1
ATOM 772 N N . ARG A 1 98 ? 4.381 -8.092 -18.484 1.00 91.12 98 ARG A N 1
ATOM 773 C CA . ARG A 1 98 ? 4.359 -8.624 -19.857 1.00 91.12 98 ARG A CA 1
ATOM 774 C C . ARG A 1 98 ? 4.285 -7.520 -20.912 1.00 91.12 98 ARG A C 1
ATOM 776 O O . ARG A 1 98 ? 4.986 -7.623 -21.915 1.00 91.12 98 ARG A O 1
ATOM 783 N N . GLN A 1 99 ? 3.471 -6.484 -20.700 1.00 91.50 99 GLN A N 1
ATOM 784 C CA . GLN A 1 99 ? 3.373 -5.347 -21.626 1.00 91.50 99 GLN A CA 1
ATOM 785 C C . GLN A 1 99 ? 4.710 -4.615 -21.747 1.00 91.50 99 GLN A C 1
ATOM 787 O O . GLN A 1 99 ? 5.232 -4.463 -22.851 1.00 91.50 99 GLN A O 1
ATOM 792 N N . VAL A 1 100 ? 5.325 -4.274 -20.613 1.00 91.62 100 VAL A N 1
ATOM 793 C CA . VAL A 1 100 ? 6.626 -3.600 -20.567 1.00 91.62 100 VAL A CA 1
ATOM 794 C C . VAL A 1 100 ? 7.728 -4.451 -21.204 1.00 91.62 100 VAL A C 1
ATOM 796 O O . VAL A 1 100 ? 8.538 -3.924 -21.969 1.00 91.62 100 VAL A O 1
ATOM 799 N N . ALA A 1 101 ? 7.749 -5.762 -20.941 1.00 87.50 101 ALA A N 1
ATOM 800 C CA . ALA A 1 101 ? 8.714 -6.682 -21.546 1.00 87.50 101 ALA A CA 1
ATOM 801 C C . ALA A 1 101 ? 8.520 -6.848 -23.065 1.00 87.50 101 ALA A C 1
ATOM 803 O O . ALA A 1 101 ? 9.483 -7.122 -23.777 1.00 87.50 101 ALA A O 1
ATOM 804 N N . GLY A 1 102 ? 7.293 -6.665 -23.563 1.00 88.31 102 GLY A N 1
ATOM 805 C CA . GLY A 1 102 ? 6.949 -6.742 -24.983 1.00 88.31 102 GLY A CA 1
ATOM 806 C C . GLY A 1 102 ? 7.230 -5.469 -25.792 1.00 88.31 102 GLY A C 1
ATOM 807 O O . GLY A 1 102 ? 7.031 -5.478 -27.007 1.00 88.31 102 GLY A O 1
ATOM 808 N N . ARG A 1 103 ? 7.675 -4.368 -25.165 1.00 88.12 103 ARG A N 1
ATOM 809 C CA . ARG A 1 103 ? 7.992 -3.112 -25.872 1.00 88.12 103 ARG A CA 1
ATOM 810 C C . ARG A 1 103 ? 9.209 -3.294 -26.786 1.00 88.12 103 ARG A C 1
ATOM 812 O O . ARG A 1 103 ? 10.170 -3.968 -26.431 1.00 88.12 103 ARG A O 1
ATOM 819 N N . ASN A 1 104 ? 9.220 -2.585 -27.921 1.00 89.00 104 ASN A N 1
ATOM 820 C CA . ASN A 1 104 ? 10.365 -2.562 -28.852 1.00 89.00 104 ASN A CA 1
ATOM 821 C C . ASN A 1 104 ? 11.680 -2.140 -28.172 1.00 89.00 104 ASN A C 1
ATOM 823 O O . ASN A 1 104 ? 12.756 -2.578 -28.570 1.00 89.00 104 ASN A O 1
ATOM 827 N N . TYR A 1 105 ? 11.580 -1.289 -27.145 1.00 86.62 105 TYR A N 1
ATOM 828 C CA . TYR A 1 105 ? 12.697 -0.851 -26.314 1.00 86.62 105 TYR A CA 1
ATOM 829 C C . TYR A 1 105 ? 12.379 -1.140 -24.843 1.00 86.62 105 TYR A C 1
ATOM 831 O O . TYR A 1 105 ? 11.803 -0.282 -24.165 1.00 86.62 105 TYR A O 1
ATOM 839 N N . PRO A 1 106 ? 12.720 -2.341 -24.344 1.00 87.06 106 PRO A N 1
ATOM 840 C CA . PRO A 1 106 ? 12.522 -2.678 -22.944 1.00 87.06 106 PRO A CA 1
ATOM 841 C C . PRO A 1 106 ? 13.341 -1.744 -22.040 1.00 87.06 106 PRO A C 1
ATOM 843 O O . PRO A 1 106 ? 14.472 -1.379 -22.386 1.00 87.06 106 PRO A O 1
ATOM 846 N N . PRO A 1 107 ? 12.804 -1.339 -20.880 1.00 89.38 107 PRO A N 1
ATOM 847 C CA . PRO A 1 107 ? 13.526 -0.480 -19.953 1.00 89.38 107 PRO A CA 1
ATOM 848 C C . PRO A 1 107 ? 14.759 -1.191 -19.384 1.00 89.38 107 PRO A C 1
ATOM 850 O O . PRO A 1 107 ? 14.696 -2.348 -18.979 1.00 89.38 107 PRO A O 1
ATOM 853 N N . THR A 1 108 ? 15.881 -0.475 -19.313 1.00 90.25 108 THR A N 1
ATOM 854 C CA . THR A 1 108 ? 17.175 -1.002 -18.830 1.00 90.25 108 THR A CA 1
ATOM 855 C C . THR A 1 108 ? 17.607 -0.402 -17.494 1.00 90.25 108 THR A C 1
ATOM 857 O O . THR A 1 108 ? 18.602 -0.816 -16.908 1.00 90.25 108 THR A O 1
ATOM 860 N N . ASN A 1 109 ? 16.875 0.596 -16.999 1.00 89.19 109 ASN A N 1
ATOM 861 C CA . ASN A 1 109 ? 17.122 1.245 -15.716 1.00 89.19 109 ASN A CA 1
ATOM 862 C C . ASN A 1 109 ? 15.818 1.765 -15.086 1.00 89.19 109 ASN A C 1
ATOM 864 O O . ASN A 1 109 ? 14.783 1.869 -15.751 1.00 89.19 109 ASN A O 1
ATOM 868 N N . LYS A 1 110 ? 15.891 2.154 -13.806 1.00 85.69 110 LYS A N 1
ATOM 869 C CA . LYS A 1 110 ? 14.759 2.659 -13.009 1.00 85.69 110 LYS A CA 1
ATOM 870 C C . LYS A 1 110 ? 13.961 3.757 -13.717 1.00 85.69 110 LYS A C 1
ATOM 872 O O . LYS A 1 110 ? 12.742 3.671 -13.778 1.00 85.69 110 LYS A O 1
ATOM 877 N N . ASN A 1 111 ? 14.629 4.768 -14.269 1.00 90.00 111 ASN A N 1
ATOM 878 C CA . ASN A 1 111 ? 13.943 5.912 -14.875 1.00 90.00 111 ASN A CA 1
ATOM 879 C C . ASN A 1 111 ? 13.198 5.504 -16.147 1.00 90.00 111 ASN A C 1
ATOM 881 O O . ASN A 1 111 ? 12.061 5.918 -16.363 1.00 90.00 111 ASN A O 1
ATOM 885 N N . THR A 1 112 ? 13.814 4.647 -16.965 1.00 90.19 112 THR A N 1
ATOM 886 C CA . THR A 1 112 ? 13.148 4.100 -18.153 1.00 90.19 112 THR A CA 1
ATOM 887 C C . THR A 1 112 ? 11.979 3.189 -17.791 1.00 90.19 112 THR A C 1
ATOM 889 O O . THR A 1 112 ? 10.983 3.202 -18.506 1.00 90.19 112 THR A O 1
ATOM 892 N N . LEU A 1 113 ? 12.068 2.453 -16.677 1.00 89.62 113 LEU A N 1
ATOM 893 C CA . LEU A 1 113 ? 10.987 1.600 -16.186 1.00 89.62 113 LEU A CA 1
ATOM 894 C C . LEU A 1 113 ? 9.809 2.430 -15.669 1.00 89.62 113 LEU A C 1
ATOM 896 O O . LEU A 1 113 ? 8.681 2.172 -16.067 1.00 89.62 113 LEU A O 1
ATOM 900 N N . ILE A 1 114 ? 10.068 3.450 -14.844 1.00 89.56 114 ILE A N 1
ATOM 901 C CA . ILE A 1 114 ? 9.028 4.365 -14.347 1.00 89.56 114 ILE A CA 1
ATOM 902 C C . ILE A 1 114 ? 8.289 5.000 -15.523 1.00 89.56 114 ILE A C 1
ATOM 904 O O . ILE A 1 114 ? 7.066 4.957 -15.564 1.00 89.56 114 ILE A O 1
ATOM 908 N N . ARG A 1 115 ? 9.026 5.523 -16.512 1.00 89.88 115 ARG A N 1
ATOM 909 C CA . ARG A 1 115 ? 8.416 6.113 -17.706 1.00 89.88 115 ARG A CA 1
ATOM 910 C C . ARG A 1 115 ? 7.563 5.104 -18.474 1.00 89.88 115 ARG A C 1
ATOM 912 O O . ARG A 1 115 ? 6.445 5.436 -18.836 1.00 89.88 115 ARG A O 1
ATOM 919 N N . ALA A 1 116 ? 8.073 3.890 -18.696 1.00 89.25 116 ALA A N 1
ATOM 920 C CA . ALA A 1 116 ? 7.322 2.852 -19.396 1.00 89.25 116 ALA A CA 1
ATOM 921 C C . ALA A 1 116 ? 6.009 2.514 -18.672 1.00 89.25 116 ALA A C 1
ATOM 923 O O . ALA A 1 116 ? 4.985 2.411 -19.328 1.00 89.25 116 ALA A O 1
ATOM 924 N N . LEU A 1 117 ? 6.031 2.417 -17.337 1.00 89.06 117 LEU A N 1
ATOM 925 C CA . LEU A 1 117 ? 4.844 2.144 -16.519 1.00 89.06 117 LEU A CA 1
ATOM 926 C C . LEU A 1 117 ? 3.840 3.30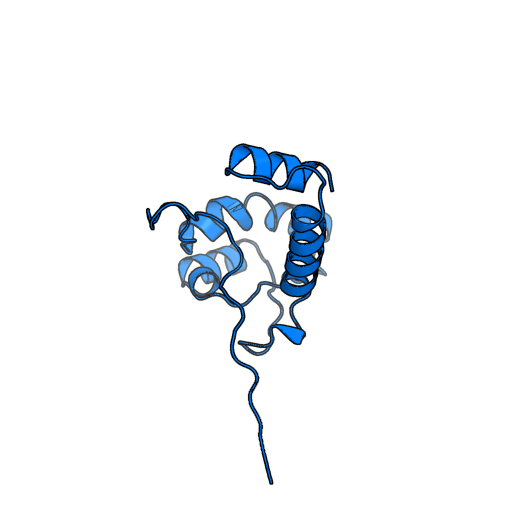7 -16.482 1.00 89.06 117 LEU A C 1
ATOM 928 O O . LEU A 1 117 ? 2.661 3.065 -16.274 1.00 89.06 117 LEU A O 1
ATOM 932 N N . THR A 1 118 ? 4.279 4.558 -16.657 1.00 88.62 118 THR A N 1
ATOM 933 C CA . THR A 1 118 ? 3.376 5.724 -16.756 1.00 88.62 118 THR A CA 1
ATOM 934 C C . THR A 1 118 ? 2.683 5.829 -18.122 1.00 88.62 118 THR A C 1
ATOM 936 O O . THR A 1 118 ? 1.680 6.524 -18.240 1.00 88.62 118 THR A O 1
ATOM 939 N N . GLU A 1 119 ? 3.234 5.191 -19.157 1.00 85.81 119 GLU A N 1
ATOM 940 C CA . GLU A 1 119 ? 2.718 5.229 -20.534 1.00 85.81 119 GLU A CA 1
ATOM 941 C C . GLU A 1 119 ? 1.743 4.081 -20.865 1.00 85.81 119 GLU A C 1
ATOM 943 O O . GLU A 1 119 ? 1.190 4.087 -21.965 1.00 85.81 119 GLU A O 1
ATOM 948 N N . GLU A 1 120 ? 1.572 3.100 -19.971 1.00 73.75 120 GLU A N 1
ATOM 949 C CA . GLU A 1 120 ? 0.526 2.059 -20.062 1.00 73.75 120 GLU A CA 1
ATOM 950 C C . GLU A 1 120 ? -0.810 2.566 -19.495 1.00 73.75 120 GLU A C 1
ATOM 952 O O . GLU A 1 120 ? -1.860 2.261 -20.105 1.00 73.75 120 GLU A O 1
#

Foldseek 3Di:
DDDDDDDDDPDPDPDDDPDDPPPDQALVCCVVVPCVPDVLVVCVVVDPPAEDEDQPDPRCVDPVNVVSCVVSVHHYDDDDHPPCVPDVVNVVVVVLVVVLVPDPDRDPDDVSSVVSSVVD

InterPro domains:
  IPR036397 Ribonuclease H superfamily [G3DSA:3.30.420.10] (1-120)
  IPR038717 Tc1-like transposase, DDE domain [PF13358] (54-106)